Protein AF-A0A351BWN0-F1 (afdb_monomer_lite)

Radius of gyration: 13.73 Å; chains: 1; bounding box: 28×27×34 Å

Secondary structure (DSSP, 8-state):
---TT---HHHHHHHHHT----S---HHHHHHHHHHHHHHH-S-EEEEEEESS---SS--HHHHHHHHHHTT--EEEEEEESS--

Foldseek 3Di:
DDQPPDPDPVVVVVVVVPDDDPPADQPQVVLLVVLVSQLVVLDEEEAEAEEADDHDPPHDNVVSVVVSVVSVRHYHYHYDYDPDD

pLDDT: mean 88.04, std 7.98, range [57.69, 95.06]

Sequence (85 aa):
MVDSENSSKVLVNQSISNIKPLGNTPLAFSVLQVIDNLKNSKTKATVILLTDGNESCNGDLCEVVKAAKKEGIDFKLHIIGFGLK

Structure (mmCIF, N/CA/C/O backbone):
data_AF-A0A351BWN0-F1
#
_entry.id   AF-A0A351BWN0-F1
#
loop_
_atom_site.group_PDB
_atom_site.id
_atom_site.type_symbol
_atom_site.label_atom_id
_atom_site.label_alt_id
_atom_site.label_comp_id
_atom_site.label_asym_id
_atom_site.label_entity_id
_atom_site.label_seq_id
_atom_site.pdbx_PDB_ins_code
_atom_site.Cartn_x
_atom_site.Cartn_y
_atom_site.Cartn_z
_atom_site.occupancy
_atom_site.B_iso_or_equiv
_atom_site.auth_seq_id
_atom_site.auth_comp_id
_atom_site.auth_asym_id
_atom_site.auth_atom_id
_atom_site.pdbx_PDB_model_num
ATOM 1 N N . MET A 1 1 ? 11.157 1.602 10.429 1.00 57.69 1 MET A N 1
ATOM 2 C CA . MET A 1 1 ? 9.714 1.765 10.148 1.00 57.69 1 MET A CA 1
ATOM 3 C C . MET A 1 1 ? 9.066 2.390 11.367 1.00 57.69 1 MET A C 1
ATOM 5 O O . MET A 1 1 ? 9.579 2.189 12.458 1.00 57.69 1 MET A O 1
ATOM 9 N N . VAL A 1 2 ? 8.019 3.193 11.178 1.00 65.25 2 VAL A N 1
ATOM 10 C CA . VAL A 1 2 ? 7.209 3.704 12.293 1.00 65.25 2 VAL A CA 1
ATOM 11 C C . VAL A 1 2 ? 6.184 2.629 12.622 1.00 65.25 2 VAL A C 1
ATOM 13 O O . VAL A 1 2 ? 5.456 2.214 11.722 1.00 65.25 2 VAL A O 1
ATOM 16 N N . ASP A 1 3 ? 6.151 2.162 13.868 1.00 69.88 3 ASP A N 1
ATOM 17 C CA . ASP A 1 3 ? 5.132 1.207 14.301 1.00 69.88 3 ASP A CA 1
ATOM 18 C C . ASP A 1 3 ? 3.740 1.836 14.296 1.00 69.88 3 ASP A C 1
ATOM 20 O O . ASP A 1 3 ? 3.569 3.034 14.536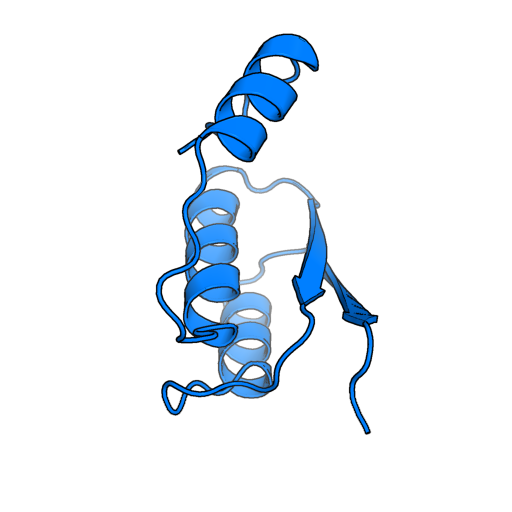 1.00 69.88 3 ASP A O 1
ATOM 24 N N . SER A 1 4 ? 2.735 0.996 14.050 1.00 66.44 4 SER A N 1
ATOM 25 C CA . SE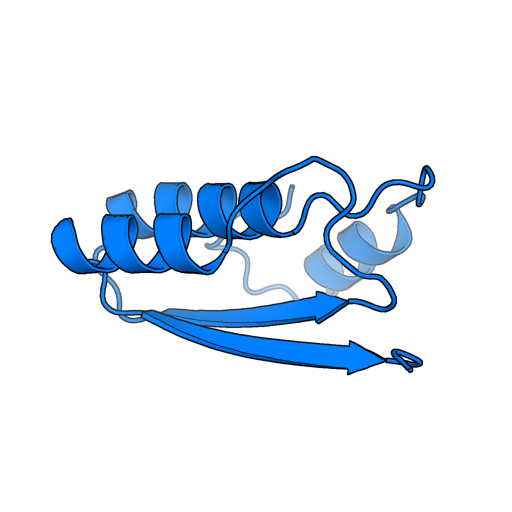R A 1 4 ? 1.334 1.415 13.899 1.00 66.44 4 SER A CA 1
ATOM 26 C C . SER A 1 4 ? 0.724 1.992 15.188 1.00 66.44 4 SER A C 1
ATOM 28 O O . SER A 1 4 ? -0.326 2.624 15.138 1.00 66.44 4 SER A O 1
ATOM 30 N N . GLU A 1 5 ? 1.383 1.817 16.336 1.00 71.88 5 GLU A N 1
ATOM 31 C CA . GLU A 1 5 ? 0.969 2.376 17.632 1.00 71.88 5 GLU A CA 1
ATOM 32 C C . GLU A 1 5 ? 1.490 3.807 17.867 1.00 71.88 5 GLU A C 1
ATOM 34 O O . GLU A 1 5 ? 1.079 4.493 18.807 1.00 71.88 5 GLU A O 1
ATOM 39 N N . ASN A 1 6 ? 2.394 4.300 17.015 1.00 71.12 6 ASN A N 1
ATOM 40 C CA . ASN A 1 6 ? 3.030 5.592 17.222 1.00 71.12 6 ASN A CA 1
ATOM 41 C C . ASN A 1 6 ? 2.148 6.753 16.739 1.00 71.12 6 ASN A C 1
ATOM 43 O O . ASN A 1 6 ? 2.006 7.006 15.545 1.00 71.12 6 ASN A O 1
ATOM 47 N N . SER A 1 7 ? 1.620 7.519 17.694 1.00 77.00 7 SER A N 1
ATOM 48 C CA . SER A 1 7 ? 0.796 8.710 17.435 1.00 77.00 7 SER A CA 1
ATOM 49 C C . SER A 1 7 ? 1.592 10.031 17.444 1.00 77.00 7 SER A C 1
ATOM 51 O O . SER A 1 7 ? 1.010 11.114 17.366 1.00 77.00 7 SER A O 1
ATOM 53 N N . SER A 1 8 ? 2.927 9.986 17.567 1.00 90.31 8 SER A N 1
ATOM 54 C CA . SER A 1 8 ? 3.763 11.188 17.668 1.00 90.31 8 SER A CA 1
ATOM 55 C C . SER A 1 8 ? 4.050 11.807 16.303 1.00 90.31 8 SER A C 1
ATOM 57 O O . SER A 1 8 ? 4.824 11.280 15.500 1.00 90.31 8 SER A O 1
ATOM 59 N N . LYS A 1 9 ? 3.511 13.012 16.081 1.00 89.88 9 LYS A N 1
ATOM 60 C CA . LYS A 1 9 ? 3.777 13.828 14.885 1.00 89.88 9 LYS A CA 1
ATOM 61 C C . LYS A 1 9 ? 5.274 14.026 14.623 1.00 89.88 9 LYS A C 1
ATOM 63 O O . LYS A 1 9 ? 5.704 14.014 13.474 1.00 89.88 9 LYS A O 1
ATOM 68 N N . VAL A 1 10 ? 6.066 14.212 15.681 1.00 91.69 10 VAL A N 1
ATOM 69 C CA . VAL A 1 10 ? 7.513 14.447 15.565 1.00 91.69 10 VAL A CA 1
ATOM 70 C C . VAL A 1 10 ? 8.210 13.213 14.999 1.00 91.69 10 VAL A C 1
ATOM 72 O O . VAL A 1 10 ? 8.984 13.338 14.053 1.00 91.69 10 VAL A O 1
ATOM 75 N N . LEU A 1 11 ? 7.884 12.026 15.518 1.00 89.62 11 LEU A N 1
ATOM 76 C CA . LEU A 1 11 ? 8.501 10.771 15.083 1.00 89.62 11 LEU A CA 1
ATOM 77 C C . LEU A 1 11 ? 8.111 10.407 13.646 1.00 89.62 11 LEU A C 1
ATOM 79 O O . LEU A 1 11 ? 8.961 9.953 12.877 1.00 89.62 11 LEU A O 1
ATOM 83 N N . VAL A 1 12 ? 6.856 10.658 13.258 1.00 88.00 12 VAL A N 1
ATOM 84 C CA . VAL A 1 12 ? 6.400 10.479 11.870 1.00 88.00 12 VAL A CA 1
ATOM 85 C C . VAL A 1 12 ? 7.173 11.408 10.931 1.00 88.00 12 VAL A C 1
ATOM 87 O O . VAL A 1 12 ? 7.757 10.937 9.957 1.00 88.00 12 VAL A O 1
ATOM 90 N N . ASN A 1 13 ? 7.265 12.702 11.255 1.00 90.81 13 ASN A N 1
ATOM 91 C CA . ASN A 1 13 ? 7.989 13.672 10.430 1.00 90.81 13 ASN A CA 1
ATOM 92 C C . ASN A 1 13 ? 9.478 13.332 10.288 1.00 90.81 13 ASN A C 1
ATOM 94 O O . ASN A 1 13 ? 10.008 13.392 9.183 1.00 90.81 13 ASN A O 1
ATOM 98 N N . GLN A 1 14 ? 10.141 12.941 11.380 1.00 91.56 14 GLN A N 1
ATOM 99 C CA . GLN A 1 14 ? 11.548 12.524 11.359 1.00 91.56 14 GLN A CA 1
ATOM 100 C C . GLN A 1 14 ? 11.766 11.263 10.518 1.00 91.56 14 GLN A C 1
ATOM 102 O O . GLN A 1 14 ? 12.759 11.139 9.804 1.00 91.56 14 GLN A O 1
ATOM 107 N N . SER A 1 15 ? 10.833 10.315 10.588 1.00 89.31 15 SER A N 1
ATOM 108 C CA . SER A 1 15 ? 10.925 9.086 9.802 1.00 89.31 15 SER A CA 1
ATOM 109 C C . SER A 1 15 ? 10.769 9.373 8.315 1.00 89.31 15 SER A C 1
ATOM 111 O O . SER A 1 15 ? 11.551 8.860 7.522 1.00 89.31 15 SER A O 1
ATOM 113 N N . ILE A 1 16 ? 9.820 10.241 7.950 1.00 89.31 16 ILE A N 1
ATOM 114 C CA . ILE A 1 16 ? 9.611 10.679 6.566 1.00 89.31 16 ILE A CA 1
ATOM 115 C C . ILE A 1 16 ? 10.834 11.443 6.045 1.00 89.31 16 ILE A C 1
ATOM 117 O O . ILE A 1 16 ? 11.293 11.156 4.942 1.00 89.31 16 ILE A O 1
ATOM 121 N N . SER A 1 17 ? 11.411 12.362 6.830 1.00 92.12 17 SER A N 1
ATOM 122 C CA . SER A 1 17 ? 12.570 13.161 6.396 1.00 92.12 17 SER A CA 1
ATOM 123 C C . SER A 1 17 ? 13.823 12.333 6.103 1.00 92.12 17 SER A C 1
ATOM 125 O O . SER A 1 17 ? 14.716 12.802 5.404 1.00 92.12 17 SER A O 1
ATOM 127 N N . ASN A 1 18 ? 13.896 11.108 6.628 1.00 92.12 18 ASN A N 1
ATOM 128 C CA . ASN A 1 18 ? 15.031 10.209 6.434 1.00 92.12 18 ASN A CA 1
ATOM 129 C C . ASN A 1 18 ? 14.864 9.264 5.230 1.00 92.12 18 ASN A C 1
ATOM 131 O O . ASN A 1 18 ? 15.796 8.522 4.910 1.00 92.12 18 ASN A O 1
ATOM 135 N N . ILE A 1 19 ? 13.705 9.263 4.562 1.00 89.12 19 ILE A N 1
ATOM 136 C CA . ILE A 1 19 ? 13.447 8.401 3.403 1.00 89.12 19 ILE A CA 1
ATOM 137 C C . ILE A 1 19 ? 14.253 8.899 2.200 1.00 89.12 19 ILE A C 1
ATOM 139 O O . ILE A 1 19 ? 14.208 10.074 1.842 1.00 89.12 19 ILE A O 1
ATOM 143 N N . LYS A 1 20 ? 14.966 7.979 1.542 1.00 91.12 20 LYS A N 1
ATOM 144 C CA . LYS A 1 20 ? 15.694 8.232 0.294 1.00 91.12 20 LYS A CA 1
ATOM 145 C C . LYS A 1 20 ? 15.100 7.374 -0.826 1.00 91.12 20 LYS A C 1
ATOM 147 O O . LYS A 1 20 ? 15.261 6.154 -0.773 1.00 91.12 20 LYS A O 1
ATOM 152 N N . PRO A 1 21 ? 14.412 7.971 -1.813 1.00 87.25 21 PRO A N 1
ATOM 153 C CA . PRO A 1 21 ? 13.891 7.236 -2.962 1.00 87.25 21 PRO A CA 1
ATOM 154 C C . PRO A 1 21 ? 15.024 6.605 -3.778 1.00 87.25 21 PRO A C 1
ATOM 156 O O . PRO A 1 21 ? 16.036 7.254 -4.036 1.00 87.25 21 PRO A O 1
ATOM 159 N N . LEU A 1 22 ? 14.843 5.346 -4.186 1.00 89.69 22 LEU A N 1
ATOM 160 C CA . LEU A 1 22 ? 15.842 4.581 -4.951 1.00 89.69 22 LEU A CA 1
ATOM 161 C C . LEU A 1 22 ? 15.406 4.265 -6.395 1.00 89.69 22 LEU A C 1
ATOM 163 O O . LEU A 1 22 ? 16.203 3.726 -7.153 1.00 89.69 22 LEU A O 1
ATOM 167 N N . GLY A 1 23 ? 14.172 4.607 -6.784 1.00 87.19 23 GLY A N 1
ATOM 168 C CA . GLY A 1 23 ? 13.707 4.578 -8.180 1.00 87.19 23 GLY A CA 1
ATOM 169 C C . GLY A 1 23 ? 12.555 3.619 -8.500 1.00 87.19 23 GLY A C 1
ATOM 170 O O . GLY A 1 23 ? 11.850 3.858 -9.471 1.00 87.19 23 GLY A O 1
ATOM 171 N N . ASN A 1 24 ? 12.314 2.585 -7.689 1.00 91.62 24 ASN A N 1
ATOM 172 C CA . ASN A 1 24 ? 11.184 1.664 -7.881 1.00 91.62 24 ASN A CA 1
ATOM 173 C C . ASN A 1 24 ? 9.966 2.059 -7.033 1.00 91.62 24 ASN A C 1
ATOM 175 O O . ASN A 1 24 ? 10.110 2.629 -5.949 1.00 91.62 24 ASN A O 1
ATOM 179 N N . THR A 1 25 ? 8.780 1.664 -7.490 1.00 91.25 25 THR A N 1
ATOM 180 C CA . THR A 1 25 ? 7.468 1.939 -6.881 1.00 91.25 25 THR A CA 1
ATOM 181 C C . THR A 1 25 ? 6.706 0.630 -6.608 1.00 91.25 25 THR A C 1
ATOM 183 O O . THR A 1 25 ? 5.735 0.321 -7.300 1.00 91.25 25 THR A O 1
ATOM 186 N N . PRO A 1 26 ? 7.127 -0.171 -5.605 1.00 93.81 26 PRO A N 1
ATOM 187 C CA . PRO A 1 26 ? 6.493 -1.449 -5.267 1.00 93.81 26 PRO A CA 1
ATOM 188 C C . PRO A 1 26 ? 5.208 -1.241 -4.435 1.00 93.81 26 PRO A C 1
ATOM 190 O O . PRO A 1 26 ? 5.174 -1.498 -3.228 1.00 93.81 26 PRO A O 1
ATOM 193 N N . LEU A 1 27 ? 4.143 -0.752 -5.071 1.00 94.62 27 LEU A N 1
ATOM 194 C CA . LEU A 1 27 ? 2.878 -0.373 -4.429 1.00 94.62 27 LEU A CA 1
ATOM 195 C C . LEU A 1 27 ? 2.183 -1.561 -3.753 1.00 94.62 27 LEU A C 1
ATOM 197 O O . LEU A 1 27 ? 1.748 -1.450 -2.603 1.00 94.62 27 LEU A O 1
ATOM 201 N N . ALA A 1 28 ? 2.094 -2.706 -4.432 1.00 95.00 28 ALA A N 1
ATOM 202 C CA . ALA A 1 28 ? 1.446 -3.900 -3.892 1.00 95.00 28 ALA A CA 1
ATOM 203 C C . ALA A 1 28 ? 2.164 -4.413 -2.635 1.00 95.00 28 ALA A C 1
ATOM 205 O O . ALA A 1 28 ? 1.513 -4.788 -1.661 1.00 95.00 28 ALA A O 1
ATOM 206 N N . PHE A 1 29 ? 3.499 -4.360 -2.625 1.00 94.06 29 PHE A N 1
ATOM 207 C CA . PHE A 1 29 ? 4.307 -4.737 -1.466 1.00 94.06 29 PHE A CA 1
ATOM 208 C C . PHE A 1 29 ? 4.059 -3.806 -0.273 1.00 94.06 29 PHE A C 1
ATOM 210 O O . PHE A 1 29 ? 3.889 -4.278 0.850 1.00 94.06 29 PHE A O 1
ATOM 217 N N . SER A 1 30 ? 3.986 -2.490 -0.499 1.00 93.31 30 SER A N 1
ATOM 218 C CA . SER A 1 30 ? 3.663 -1.532 0.565 1.00 93.31 30 SER A CA 1
ATOM 219 C C . SER A 1 30 ? 2.287 -1.796 1.179 1.00 93.31 30 SER A C 1
ATOM 221 O O . SER A 1 30 ? 2.150 -1.782 2.402 1.00 93.31 30 SER A O 1
ATOM 223 N N . VAL A 1 31 ? 1.274 -2.080 0.354 1.00 93.50 31 VAL A N 1
ATOM 224 C CA . VAL A 1 31 ? -0.077 -2.400 0.840 1.00 93.50 31 VAL A CA 1
ATOM 225 C C . VAL A 1 31 ? -0.096 -3.733 1.591 1.00 93.50 31 VAL A C 1
ATOM 227 O O . VAL A 1 31 ? -0.724 -3.814 2.647 1.00 93.50 31 VAL A O 1
ATOM 230 N N . LEU A 1 32 ? 0.635 -4.745 1.113 1.00 92.81 32 LEU A N 1
ATOM 231 C CA . LEU A 1 32 ? 0.770 -6.034 1.794 1.00 92.81 32 LEU A CA 1
ATOM 232 C C . LEU A 1 32 ? 1.366 -5.878 3.200 1.00 92.81 32 LEU A C 1
ATOM 234 O O . LEU A 1 32 ? 0.819 -6.420 4.156 1.00 92.81 32 LEU A O 1
ATOM 238 N N . GLN A 1 33 ? 2.417 -5.069 3.353 1.00 91.12 33 GLN A N 1
ATOM 239 C CA . GLN A 1 33 ? 3.004 -4.814 4.670 1.00 91.12 33 GLN A CA 1
ATOM 240 C C . GLN A 1 33 ? 2.013 -4.170 5.644 1.00 91.12 33 GLN A C 1
ATOM 242 O O . GLN A 1 33 ? 1.993 -4.518 6.825 1.00 91.12 33 GLN A O 1
ATOM 247 N N . VAL A 1 34 ? 1.168 -3.250 5.172 1.00 90.69 34 VAL A N 1
ATOM 248 C CA . VAL A 1 34 ? 0.122 -2.658 6.019 1.00 90.69 34 VAL A CA 1
ATOM 249 C C . VAL A 1 34 ? -0.913 -3.712 6.407 1.00 90.69 34 VAL A C 1
ATOM 251 O O . VAL A 1 34 ? -1.268 -3.812 7.576 1.00 90.69 34 VAL A O 1
ATOM 254 N N . ILE A 1 35 ? -1.360 -4.532 5.457 1.00 90.00 35 ILE A N 1
ATOM 255 C CA . ILE A 1 35 ? -2.305 -5.629 5.701 1.00 90.00 35 ILE A CA 1
ATOM 256 C C . ILE A 1 35 ? -1.772 -6.593 6.765 1.00 90.00 35 ILE A C 1
ATOM 258 O O . ILE A 1 35 ? -2.497 -6.909 7.708 1.00 90.00 35 ILE A O 1
ATOM 262 N N . ASP A 1 36 ? -0.511 -7.013 6.663 1.00 89.00 36 ASP A N 1
ATOM 263 C CA . ASP A 1 36 ? 0.094 -7.931 7.631 1.00 89.00 36 ASP A CA 1
ATOM 264 C C . ASP A 1 36 ? 0.209 -7.314 9.031 1.00 89.00 36 ASP A C 1
ATOM 266 O O . ASP A 1 36 ? -0.007 -8.002 10.029 1.00 89.00 36 ASP A O 1
ATOM 270 N N . ASN A 1 37 ? 0.444 -6.002 9.126 1.00 86.31 37 ASN A N 1
ATOM 271 C CA . ASN A 1 37 ? 0.372 -5.288 10.403 1.00 86.31 37 ASN A CA 1
ATOM 272 C C . ASN A 1 37 ? -1.063 -5.245 10.961 1.00 86.31 37 ASN A C 1
ATOM 274 O O . ASN A 1 37 ? -1.277 -5.443 12.159 1.00 86.31 37 ASN A O 1
ATOM 278 N N . LEU A 1 38 ? -2.064 -5.036 10.102 1.00 87.50 38 LEU A N 1
ATOM 279 C CA . LEU A 1 38 ? -3.472 -4.950 10.503 1.00 87.50 38 LEU A CA 1
ATOM 280 C C . LEU A 1 38 ? -4.067 -6.291 10.945 1.00 87.50 38 LEU A C 1
ATOM 282 O O . LEU A 1 38 ? -4.939 -6.295 11.819 1.00 87.50 38 LEU A O 1
ATOM 286 N N . LYS A 1 39 ? -3.578 -7.423 10.415 1.00 84.31 39 LYS A N 1
ATOM 287 C CA . LYS A 1 39 ? -3.986 -8.777 10.847 1.00 84.31 39 LYS A CA 1
ATOM 288 C C . LYS A 1 39 ? -3.921 -8.947 12.363 1.00 84.31 39 LYS A C 1
ATOM 290 O O . LYS A 1 39 ? -4.811 -9.555 12.955 1.00 84.31 39 LYS A O 1
ATOM 295 N N . ASN A 1 40 ? -2.900 -8.365 12.988 1.00 77.94 40 ASN A N 1
ATOM 296 C CA . ASN A 1 40 ? -2.672 -8.475 14.426 1.00 77.94 40 ASN A CA 1
ATOM 297 C C . ASN A 1 40 ? -3.558 -7.526 15.247 1.00 77.94 40 ASN A C 1
ATOM 299 O O . ASN A 1 40 ? -3.808 -7.784 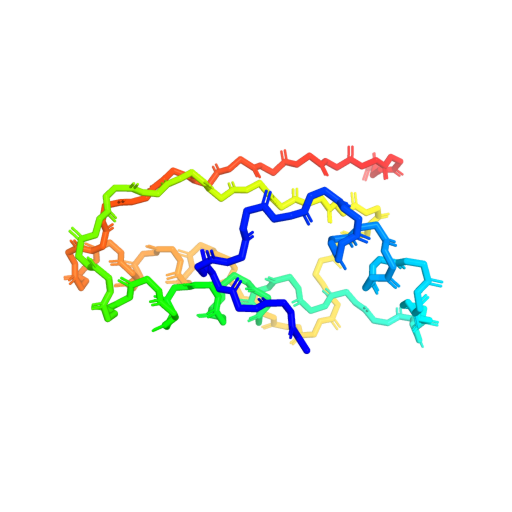16.421 1.00 77.94 40 ASN A O 1
ATOM 303 N N . SER A 1 41 ? -4.055 -6.444 14.641 1.00 74.88 41 SER A N 1
ATOM 304 C CA . SER A 1 41 ? -4.754 -5.374 15.355 1.00 74.88 41 SER A CA 1
ATOM 305 C C . SER A 1 41 ? -6.275 -5.583 15.450 1.00 74.88 41 SER A C 1
ATOM 307 O O . SER A 1 41 ? -6.896 -5.038 16.357 1.00 74.88 41 SER A O 1
ATOM 309 N N . LYS A 1 42 ? -6.904 -6.371 14.555 1.00 72.00 42 LYS A N 1
ATOM 310 C CA . LYS A 1 42 ? -8.381 -6.561 14.448 1.00 72.00 42 LYS A CA 1
ATOM 311 C C . LYS A 1 42 ? -9.210 -5.258 14.457 1.00 72.00 42 LYS A C 1
ATOM 313 O O . LYS A 1 42 ? -10.426 -5.292 14.648 1.00 72.00 42 LYS A O 1
ATOM 318 N N . THR A 1 43 ? -8.579 -4.107 14.247 1.00 81.19 43 THR A N 1
ATOM 319 C CA . THR A 1 43 ? -9.214 -2.791 14.242 1.00 81.19 43 THR A CA 1
ATOM 320 C C . THR A 1 43 ? -9.570 -2.378 12.822 1.00 81.19 43 THR A C 1
ATOM 322 O O . THR A 1 43 ? -8.907 -2.757 11.855 1.00 81.19 43 THR A O 1
ATOM 325 N N . LYS A 1 44 ? -10.632 -1.574 12.695 1.00 87.94 44 LYS A N 1
ATOM 326 C CA . LYS A 1 44 ? -10.961 -0.945 11.416 1.00 87.94 44 LYS A CA 1
ATOM 327 C C . LYS A 1 44 ? -9.890 0.079 11.073 1.00 87.94 44 LYS A C 1
ATOM 329 O O . LYS A 1 44 ? -9.611 0.956 11.888 1.00 87.94 44 LYS A O 1
ATOM 334 N N . ALA A 1 45 ? -9.348 0.010 9.863 1.00 89.19 45 ALA A N 1
ATOM 335 C CA . ALA A 1 45 ? -8.259 0.887 9.447 1.00 89.19 45 ALA A CA 1
ATOM 336 C C . ALA A 1 45 ? -8.577 1.671 8.173 1.00 89.19 45 ALA A C 1
ATOM 338 O O . ALA A 1 45 ? -9.242 1.194 7.255 1.00 89.19 45 ALA A O 1
ATOM 339 N N . THR A 1 46 ? -8.050 2.890 8.095 1.00 91.94 46 THR A N 1
ATOM 340 C CA . THR A 1 46 ? -8.001 3.658 6.848 1.00 91.94 46 THR A CA 1
ATOM 341 C C . THR A 1 46 ? -6.555 3.713 6.387 1.00 91.94 46 THR A C 1
ATOM 343 O O . THR A 1 46 ? -5.690 4.192 7.112 1.00 91.94 46 THR A O 1
ATOM 346 N N . VAL A 1 47 ? -6.300 3.217 5.182 1.00 92.00 47 VAL A N 1
ATOM 347 C CA . VAL A 1 47 ? -4.980 3.192 4.555 1.00 92.00 47 VAL A CA 1
ATOM 348 C C . VAL A 1 47 ? -4.971 4.228 3.442 1.00 92.00 47 VAL A C 1
ATOM 350 O O . VAL A 1 47 ? -5.817 4.185 2.549 1.00 92.00 47 VAL A O 1
ATOM 353 N N . ILE A 1 48 ? -4.025 5.162 3.495 1.00 93.94 48 ILE A N 1
ATOM 354 C CA . ILE A 1 48 ? -3.820 6.175 2.457 1.00 93.94 48 ILE A CA 1
ATOM 355 C C . ILE A 1 48 ? -2.504 5.850 1.753 1.00 93.94 48 ILE A C 1
ATOM 357 O O . ILE A 1 48 ? -1.435 5.977 2.344 1.00 93.94 48 ILE A O 1
ATOM 361 N N . LEU A 1 49 ? -2.592 5.414 0.500 1.00 94.62 49 LEU A N 1
ATOM 362 C CA . LEU A 1 49 ? -1.451 5.176 -0.372 1.00 94.62 49 LEU A CA 1
ATOM 363 C C . LEU A 1 49 ? -1.190 6.431 -1.204 1.00 94.62 49 LEU A C 1
ATOM 365 O O . LEU A 1 49 ? -2.036 6.844 -1.998 1.00 94.62 49 LEU A O 1
ATOM 369 N N . LEU A 1 50 ? -0.012 7.016 -1.020 1.00 92.88 50 LEU A N 1
ATOM 370 C CA . LEU A 1 50 ? 0.467 8.155 -1.791 1.00 92.88 50 LEU A CA 1
ATOM 371 C C . LEU A 1 50 ? 1.485 7.679 -2.822 1.00 92.88 50 LEU A C 1
ATOM 373 O O . LEU A 1 50 ? 2.427 6.979 -2.454 1.00 92.88 50 LEU A O 1
ATOM 377 N N . THR A 1 51 ? 1.317 8.051 -4.088 1.00 92.62 51 THR A N 1
ATOM 378 C CA . THR A 1 51 ? 2.281 7.685 -5.130 1.00 92.62 51 THR A CA 1
ATOM 379 C C . THR A 1 51 ? 2.357 8.716 -6.249 1.00 92.62 51 THR A C 1
ATOM 381 O O . THR A 1 51 ? 1.373 9.380 -6.556 1.00 92.62 51 THR A O 1
ATOM 384 N N . ASP A 1 52 ? 3.529 8.851 -6.857 1.00 90.62 52 ASP A N 1
ATOM 385 C CA . ASP A 1 52 ? 3.804 9.635 -8.061 1.00 90.62 52 ASP A CA 1
ATOM 386 C C . ASP A 1 52 ? 4.233 8.764 -9.257 1.00 90.62 52 ASP A C 1
ATOM 388 O O . ASP A 1 52 ? 4.602 9.277 -10.312 1.00 90.62 52 ASP A O 1
ATOM 392 N N . GLY A 1 53 ? 4.158 7.439 -9.108 1.00 88.75 53 GLY A N 1
ATOM 393 C CA . GLY A 1 53 ? 4.488 6.478 -10.152 1.00 88.75 53 GLY A CA 1
ATOM 394 C C . GLY A 1 53 ? 3.516 5.303 -10.194 1.00 88.75 53 GLY A C 1
ATOM 395 O O . GLY A 1 53 ? 2.717 5.078 -9.286 1.00 88.75 53 GLY A O 1
ATOM 396 N N . ASN A 1 54 ? 3.589 4.532 -11.274 1.00 91.06 54 ASN A N 1
ATOM 397 C CA . ASN A 1 54 ? 2.821 3.297 -11.411 1.00 91.06 54 ASN A CA 1
ATOM 398 C C . ASN A 1 54 ? 3.582 2.127 -10.782 1.00 91.06 54 ASN A C 1
ATOM 400 O O . ASN A 1 54 ? 4.791 2.204 -10.596 1.00 91.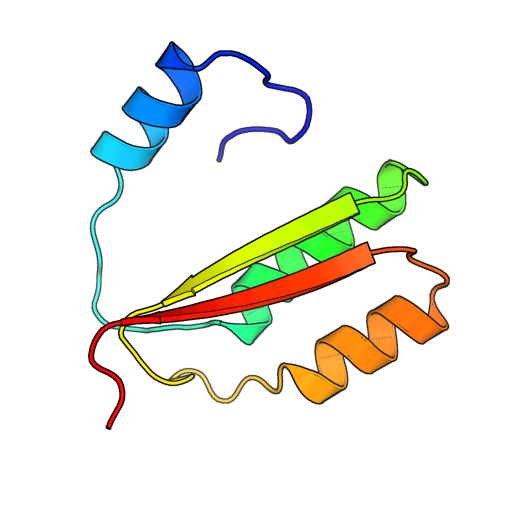06 54 ASN A O 1
ATOM 404 N N . GLU A 1 55 ? 2.892 1.033 -10.474 1.00 92.94 55 GLU A N 1
ATOM 405 C CA . GLU A 1 55 ? 3.523 -0.196 -9.981 1.00 92.94 55 GLU A CA 1
ATOM 406 C C . GLU A 1 55 ? 4.635 -0.673 -10.934 1.00 92.94 55 GLU A C 1
ATOM 408 O O . GLU A 1 55 ? 4.379 -0.929 -12.112 1.00 92.94 55 GLU A O 1
ATOM 413 N N . SER A 1 56 ? 5.866 -0.785 -10.424 1.00 92.50 56 SER A N 1
ATOM 414 C CA . SER A 1 56 ? 7.056 -1.101 -11.230 1.00 92.50 56 SER A CA 1
ATOM 415 C C . SER A 1 56 ? 7.693 -2.452 -10.894 1.00 92.50 56 SER A C 1
ATOM 417 O O . SER A 1 56 ? 8.711 -2.809 -11.484 1.00 92.50 56 SER A O 1
ATOM 419 N N . CYS A 1 57 ? 7.137 -3.198 -9.937 1.00 92.12 57 CYS A N 1
ATOM 420 C CA . CYS A 1 57 ? 7.705 -4.445 -9.422 1.00 92.12 57 CYS A CA 1
ATOM 421 C C . CYS A 1 57 ? 6.760 -5.641 -9.607 1.00 92.12 57 CYS A C 1
ATOM 423 O O . CYS A 1 57 ? 6.830 -6.609 -8.852 1.00 92.12 57 CYS A O 1
ATOM 425 N N . ASN A 1 58 ? 5.886 -5.572 -10.620 1.00 92.12 58 ASN A N 1
ATOM 426 C CA . ASN A 1 58 ? 4.963 -6.640 -11.026 1.00 92.12 58 ASN A CA 1
ATOM 427 C C . ASN A 1 58 ? 3.958 -7.070 -9.942 1.00 92.12 58 ASN A C 1
ATOM 429 O O . ASN A 1 58 ? 3.432 -8.179 -9.994 1.00 92.12 58 ASN A O 1
ATOM 433 N N . GLY A 1 59 ? 3.681 -6.203 -8.969 1.00 92.00 59 GLY A N 1
ATOM 434 C CA . GLY A 1 59 ? 2.639 -6.438 -7.978 1.00 92.00 59 GLY A CA 1
ATOM 435 C C . GLY A 1 59 ? 1.223 -6.234 -8.527 1.00 92.00 59 GLY A C 1
ATOM 436 O O . GLY A 1 59 ? 1.007 -5.427 -9.427 1.00 92.00 59 GLY A O 1
ATOM 437 N N . ASP A 1 60 ? 0.235 -6.916 -7.943 1.00 93.56 60 ASP A N 1
ATOM 438 C CA . ASP A 1 60 ? -1.187 -6.667 -8.215 1.00 93.56 60 ASP A CA 1
ATOM 439 C C . ASP A 1 60 ? -1.902 -6.190 -6.937 1.00 93.56 60 ASP A C 1
ATOM 441 O O . ASP A 1 60 ? -2.184 -6.951 -6.007 1.00 93.56 60 ASP A O 1
ATOM 445 N N . LEU A 1 61 ? -2.221 -4.893 -6.900 1.00 90.88 61 LEU A N 1
ATOM 446 C CA . LEU A 1 61 ? -2.966 -4.264 -5.804 1.00 90.88 61 LEU A CA 1
ATOM 447 C C . LEU A 1 61 ? -4.371 -4.858 -5.630 1.00 90.88 61 LEU A C 1
ATOM 449 O O . LEU A 1 61 ? -4.859 -4.977 -4.505 1.00 90.88 61 LEU A O 1
ATOM 453 N N . CYS A 1 62 ? -5.040 -5.222 -6.724 1.00 91.56 62 CYS A N 1
ATOM 454 C CA . CYS A 1 62 ? -6.374 -5.805 -6.675 1.00 91.56 62 CYS A CA 1
ATOM 455 C C . CYS A 1 62 ? -6.339 -7.203 -6.058 1.00 91.56 62 CYS A C 1
ATOM 457 O O . CYS A 1 62 ? -7.232 -7.533 -5.274 1.00 91.56 62 CYS A O 1
ATOM 459 N N . GLU A 1 63 ? -5.336 -8.018 -6.382 1.00 94.56 63 GLU A N 1
ATOM 460 C CA . GLU A 1 63 ? -5.158 -9.334 -5.761 1.00 94.56 63 GLU A CA 1
ATOM 461 C C . GLU A 1 63 ? -4.863 -9.220 -4.268 1.00 94.56 63 GLU A C 1
ATOM 463 O O . GLU A 1 63 ? -5.548 -9.865 -3.469 1.00 94.56 63 GLU A O 1
ATOM 468 N N . VAL A 1 64 ? -3.940 -8.334 -3.879 1.00 92.25 64 VAL A N 1
ATOM 469 C CA . VAL A 1 64 ? -3.604 -8.078 -2.469 1.00 92.25 64 VAL A CA 1
ATOM 470 C C . VAL A 1 64 ? -4.843 -7.642 -1.674 1.00 92.25 64 VAL A C 1
ATOM 472 O O . VAL A 1 64 ? -5.141 -8.201 -0.617 1.00 92.25 64 VAL A O 1
ATOM 475 N N . VAL A 1 65 ? -5.636 -6.701 -2.199 1.00 91.62 65 VAL A N 1
ATOM 476 C CA . VAL A 1 65 ? -6.864 -6.235 -1.529 1.00 91.62 65 VAL A CA 1
ATOM 477 C C . VAL A 1 65 ? -7.929 -7.335 -1.461 1.00 91.62 65 VAL A C 1
ATOM 479 O O . VAL A 1 65 ? -8.614 -7.465 -0.443 1.00 91.62 65 VAL A O 1
ATOM 482 N N . LYS A 1 66 ? -8.094 -8.142 -2.517 1.00 93.12 66 LYS A N 1
ATOM 483 C CA . LYS A 1 66 ? -9.034 -9.277 -2.512 1.00 93.12 66 LYS A CA 1
ATOM 484 C C . LYS A 1 66 ? -8.640 -10.321 -1.470 1.00 93.12 66 LYS A C 1
ATOM 486 O O . LYS A 1 66 ? -9.525 -10.826 -0.781 1.00 93.12 66 LYS A O 1
ATOM 491 N N . ALA A 1 67 ? -7.351 -10.635 -1.352 1.00 92.00 67 ALA A N 1
ATOM 492 C CA . ALA A 1 67 ? -6.841 -11.566 -0.351 1.00 92.00 67 ALA A CA 1
ATOM 493 C C . ALA A 1 67 ? -7.120 -11.055 1.071 1.00 92.00 67 ALA A C 1
ATOM 495 O O . ALA A 1 67 ? -7.756 -11.758 1.852 1.00 92.00 67 ALA A O 1
ATOM 496 N N . ALA A 1 68 ? -6.792 -9.794 1.361 1.00 90.69 68 ALA A N 1
ATOM 497 C CA . ALA A 1 68 ? -7.035 -9.196 2.674 1.00 90.69 68 ALA A CA 1
ATOM 498 C C . ALA A 1 68 ? -8.521 -9.163 3.067 1.00 90.69 68 ALA A C 1
ATOM 500 O O . ALA A 1 68 ? -8.879 -9.444 4.211 1.00 90.69 68 ALA A O 1
ATOM 50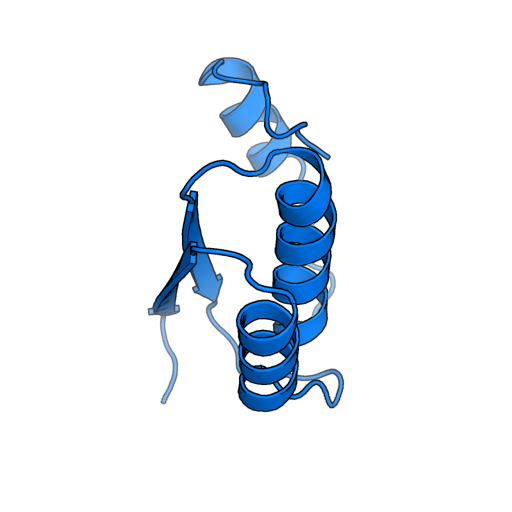1 N N . LYS A 1 69 ? -9.417 -8.879 2.111 1.00 88.75 69 LYS A N 1
ATOM 502 C CA . LYS A 1 69 ? -10.868 -8.947 2.353 1.00 88.75 69 LYS A CA 1
ATOM 503 C C . LYS A 1 69 ? -11.344 -10.368 2.659 1.00 88.75 69 LYS A C 1
ATOM 505 O O . LYS A 1 69 ? -12.215 -10.532 3.509 1.00 88.75 69 LYS A O 1
ATOM 510 N N . LYS A 1 70 ? -10.789 -11.391 1.993 1.00 91.06 70 LYS A N 1
ATOM 511 C CA . LYS A 1 70 ? -11.099 -12.805 2.284 1.00 91.06 70 LYS A CA 1
ATOM 512 C C . LYS A 1 70 ? -10.636 -13.223 3.680 1.00 91.06 70 LYS A C 1
ATOM 514 O O . LYS A 1 70 ? -11.296 -14.042 4.305 1.00 91.06 70 LYS A O 1
ATOM 519 N N . GLU A 1 71 ? -9.548 -12.639 4.174 1.00 89.50 71 GLU A N 1
ATOM 520 C CA . GLU A 1 71 ? -9.046 -12.843 5.540 1.00 89.50 71 GLU A CA 1
ATOM 521 C C . GLU A 1 71 ? -9.853 -12.072 6.606 1.00 89.50 71 GLU A C 1
ATOM 523 O O . GLU A 1 71 ? -9.571 -12.188 7.797 1.00 89.50 71 GLU A O 1
ATOM 528 N N . GLY A 1 72 ? -10.878 -11.307 6.207 1.00 88.69 72 GLY A N 1
ATOM 529 C CA . GLY A 1 72 ? -11.762 -10.585 7.126 1.00 88.69 72 GLY A CA 1
ATOM 530 C C . GLY A 1 72 ? -11.186 -9.269 7.653 1.00 88.69 72 GLY A C 1
ATOM 531 O O . GLY A 1 72 ? -11.679 -8.746 8.651 1.00 88.69 72 GLY A O 1
ATOM 532 N N . ILE A 1 73 ? -10.156 -8.724 7.002 1.00 89.69 73 ILE A N 1
ATOM 533 C CA . ILE A 1 73 ? -9.538 -7.458 7.403 1.00 89.69 73 ILE A CA 1
ATOM 534 C C . ILE A 1 73 ? -10.437 -6.305 6.949 1.00 89.69 73 ILE A C 1
ATOM 536 O O . ILE A 1 73 ? -10.634 -6.080 5.752 1.00 89.69 73 ILE A O 1
ATOM 540 N N . ASP A 1 74 ? -10.983 -5.566 7.915 1.00 88.88 74 ASP A N 1
ATOM 541 C CA . ASP A 1 74 ? -11.851 -4.413 7.665 1.00 88.88 74 ASP A CA 1
ATOM 542 C C . ASP A 1 74 ? -11.007 -3.142 7.510 1.00 88.88 74 ASP A C 1
ATOM 544 O O . ASP A 1 74 ? -10.664 -2.462 8.480 1.00 88.88 74 ASP A O 1
ATOM 548 N N . PHE A 1 75 ? -10.633 -2.831 6.269 1.00 91.31 75 PHE A N 1
ATOM 549 C CA . PHE A 1 75 ? -9.911 -1.606 5.953 1.00 91.31 75 PHE A CA 1
ATOM 550 C C . PHE A 1 75 ? -10.437 -0.926 4.694 1.00 91.31 75 PHE A C 1
ATOM 552 O O . PHE A 1 75 ? -10.981 -1.550 3.777 1.00 91.31 75 PHE A O 1
ATOM 559 N N . LYS A 1 76 ? -10.214 0.386 4.632 1.00 92.25 76 LYS A N 1
ATOM 560 C CA . LYS A 1 76 ? -10.482 1.202 3.454 1.00 92.25 76 LYS A CA 1
ATOM 561 C C . LYS A 1 76 ? -9.173 1.710 2.872 1.00 92.25 76 LYS A C 1
ATOM 563 O O . LYS A 1 76 ? -8.430 2.404 3.557 1.00 92.25 76 LYS A O 1
ATOM 568 N N . LEU A 1 77 ? -8.916 1.386 1.608 1.00 93.44 77 LEU A N 1
ATOM 569 C CA . LEU A 1 77 ? -7.760 1.880 0.865 1.00 93.44 77 LEU A CA 1
ATOM 570 C C . LEU A 1 77 ? -8.152 3.105 0.036 1.00 93.44 77 LEU A C 1
ATOM 572 O O . LEU A 1 77 ? -9.046 3.031 -0.806 1.00 93.44 77 LEU A O 1
ATOM 576 N N . HIS A 1 78 ? -7.463 4.214 0.267 1.00 95.06 78 HIS A N 1
ATOM 577 C CA . HIS A 1 78 ? -7.509 5.421 -0.546 1.00 95.06 78 HIS A CA 1
ATOM 578 C C . HIS A 1 78 ? -6.181 5.565 -1.279 1.00 95.06 78 HIS A C 1
ATOM 580 O O . HIS A 1 78 ? -5.134 5.505 -0.645 1.00 95.06 78 HIS A O 1
ATOM 586 N N . ILE A 1 79 ? -6.218 5.763 -2.595 1.00 93.38 79 ILE A N 1
ATOM 587 C CA . ILE A 1 79 ? -5.015 5.953 -3.409 1.00 93.38 79 ILE A CA 1
ATOM 588 C C . ILE A 1 79 ? -5.025 7.384 -3.938 1.00 93.38 79 ILE A C 1
ATOM 590 O O . ILE A 1 79 ? -6.017 7.820 -4.521 1.00 93.38 79 ILE A O 1
ATOM 594 N N . ILE A 1 80 ? -3.934 8.108 -3.712 1.00 94.31 80 ILE A N 1
ATOM 595 C CA . ILE A 1 80 ? -3.723 9.471 -4.194 1.00 94.31 80 ILE A CA 1
ATOM 596 C C . ILE A 1 80 ? -2.494 9.442 -5.100 1.00 94.31 80 ILE A C 1
ATOM 598 O O . ILE A 1 80 ? -1.372 9.241 -4.633 1.00 94.31 80 ILE A O 1
ATOM 602 N N . GLY A 1 81 ? -2.739 9.615 -6.398 1.00 93.31 81 GLY A N 1
ATOM 603 C CA . GLY A 1 81 ? -1.715 9.706 -7.431 1.00 93.31 81 GLY A CA 1
ATOM 604 C C . GLY A 1 81 ? -1.344 11.158 -7.727 1.00 93.31 81 GLY A C 1
ATOM 605 O O . GLY A 1 81 ? -2.234 11.965 -7.998 1.00 93.31 81 GLY A O 1
ATOM 606 N N . PHE A 1 82 ? -0.057 11.493 -7.723 1.00 92.00 82 PHE A N 1
ATOM 607 C CA . PHE A 1 82 ? 0.452 12.797 -8.149 1.00 92.00 82 PHE A CA 1
ATOM 608 C C . PHE A 1 82 ? 1.189 12.683 -9.478 1.00 92.00 82 PHE A C 1
ATOM 610 O O . PHE A 1 82 ? 2.096 11.879 -9.618 1.00 92.00 82 PHE A O 1
ATOM 617 N N . GLY A 1 83 ? 0.826 13.503 -10.465 1.00 83.69 83 GLY A N 1
ATOM 618 C CA . GLY A 1 83 ? 1.571 13.558 -11.730 1.00 83.69 83 GLY A CA 1
ATOM 619 C C . GLY A 1 83 ? 1.475 12.300 -12.603 1.00 83.69 83 GLY A C 1
ATOM 620 O O . GLY A 1 83 ? 2.203 12.201 -13.588 1.00 83.69 83 GLY A O 1
ATOM 621 N N . LEU A 1 84 ? 0.564 11.376 -12.285 1.00 75.69 84 LEU A N 1
ATOM 622 C CA . LEU A 1 84 ? 0.2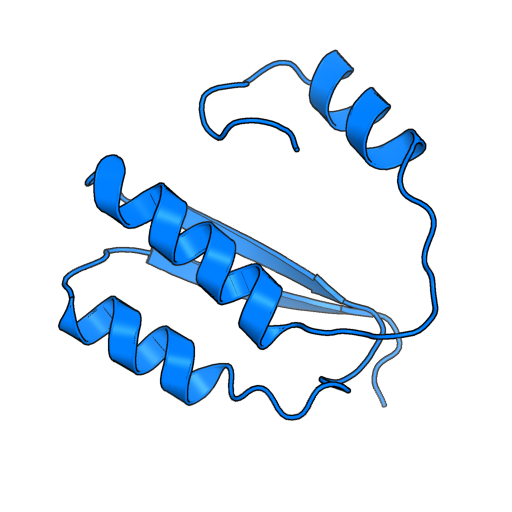32 10.243 -13.146 1.00 75.69 84 LEU A CA 1
ATOM 623 C C . LEU A 1 84 ? -0.494 10.762 -14.400 1.00 75.69 84 LEU A C 1
ATOM 625 O O . LEU A 1 84 ? -1.414 11.576 -14.286 1.00 75.69 84 LEU A O 1
ATOM 629 N N . LYS A 1 85 ? -0.061 10.317 -15.583 1.00 61.91 85 LYS A N 1
ATOM 630 C CA . LYS A 1 85 ? -0.723 10.564 -16.873 1.00 61.91 85 LYS A CA 1
ATOM 631 C C . LYS A 1 85 ? -1.438 9.314 -17.354 1.00 61.91 85 LYS A C 1
ATOM 633 O O . LYS A 1 85 ? -0.864 8.219 -17.168 1.00 61.91 85 LYS A O 1
#